Protein AF-A0A5N5SNL4-F1 (afdb_monomer_lite)

Radius of gyration: 26.04 Å; chains: 1; bounding box: 52×43×64 Å

Foldseek 3Di:
DDPVVVCVVVVNDDDPDDCPVVVVVVVVVVVVVVVLVVVLVCPCPPDPCVVQSVDLVHDSVSCVVVDPDDPPDDPPVVPD

Secondary structure (DSSP, 8-state):
--HHHHHHHTT-PPPPP--HHHHHHHHHHHHHHHHHHHHHHHHHHHSTTHHHHH-TTSS-TTGGGTS-PPP-PPPGGGG-

Structure (mmCIF, N/CA/C/O backbone):
data_AF-A0A5N5SNL4-F1
#
_entry.id   AF-A0A5N5SNL4-F1
#
loop_
_atom_site.group_PDB
_atom_site.id
_atom_site.type_symbol
_atom_site.label_atom_id
_atom_site.label_alt_id
_atom_site.label_comp_id
_atom_site.label_asym_id
_atom_site.label_entity_id
_atom_site.label_seq_id
_atom_site.pdbx_PDB_ins_code
_atom_site.Cartn_x
_atom_site.Cartn_y
_atom_site.Cartn_z
_atom_site.occupancy
_atom_site.B_iso_or_equiv
_atom_site.auth_seq_id
_atom_site.auth_comp_id
_atom_site.auth_asym_id
_atom_site.auth_atom_id
_atom_site.pdbx_PDB_model_num
ATOM 1 N N . MET A 1 1 ? -36.071 5.679 30.318 1.00 69.62 1 MET A N 1
ATOM 2 C CA . MET A 1 1 ? -34.692 5.326 30.698 1.00 69.62 1 MET A CA 1
ATOM 3 C C . MET A 1 1 ? -34.029 4.710 29.482 1.00 69.62 1 MET A C 1
ATOM 5 O O . MET A 1 1 ? -34.570 3.745 28.949 1.00 69.62 1 MET A O 1
ATOM 9 N N . ASN A 1 2 ? -32.966 5.330 28.972 1.00 85.69 2 ASN A N 1
ATOM 10 C CA . ASN A 1 2 ? -32.260 4.850 27.780 1.00 85.69 2 ASN A CA 1
ATOM 11 C C . ASN A 1 2 ? -31.406 3.619 28.139 1.00 85.69 2 ASN A C 1
ATOM 13 O O . ASN A 1 2 ? -30.968 3.482 29.281 1.00 85.69 2 ASN A O 1
ATOM 17 N N . ARG A 1 3 ? -31.149 2.720 27.182 1.00 81.38 3 ARG A N 1
ATOM 18 C CA . ARG A 1 3 ? -30.351 1.496 27.403 1.00 81.38 3 ARG A CA 1
ATOM 19 C C . ARG A 1 3 ? -28.969 1.820 27.987 1.00 81.38 3 ARG A C 1
ATOM 21 O O . ARG A 1 3 ? -28.465 1.089 28.833 1.00 81.38 3 ARG A O 1
ATOM 28 N N . GLU A 1 4 ? -28.393 2.942 27.571 1.00 83.94 4 GLU A N 1
ATOM 29 C CA . GLU A 1 4 ? -27.099 3.423 28.060 1.00 83.94 4 GLU A CA 1
ATOM 30 C C . GLU A 1 4 ? -27.128 3.783 29.551 1.00 83.94 4 GLU A C 1
ATOM 32 O O . GLU A 1 4 ? -26.207 3.428 30.279 1.00 83.94 4 GLU A O 1
ATOM 37 N N . GLU A 1 5 ? -28.212 4.396 30.035 1.00 85.94 5 GLU A N 1
ATOM 38 C CA . GLU A 1 5 ? -28.376 4.744 31.454 1.00 85.94 5 GLU A CA 1
ATOM 39 C C . GLU A 1 5 ? -28.509 3.495 32.335 1.00 85.94 5 GLU A C 1
ATOM 41 O O . GLU A 1 5 ? -27.980 3.451 33.444 1.00 85.94 5 GLU A O 1
ATOM 46 N N . ILE A 1 6 ? -29.179 2.458 31.820 1.00 87.38 6 ILE A N 1
ATOM 47 C CA . ILE A 1 6 ? -29.321 1.154 32.484 1.00 87.38 6 ILE A CA 1
ATOM 48 C C . ILE A 1 6 ? -27.950 0.484 32.607 1.00 87.38 6 ILE A C 1
ATOM 50 O O . ILE A 1 6 ? -27.560 0.055 33.690 1.00 87.38 6 ILE A O 1
ATOM 54 N N . ASN A 1 7 ? -27.183 0.441 31.518 1.00 84.81 7 ASN A N 1
ATOM 55 C CA . ASN A 1 7 ? -25.853 -0.167 31.519 1.00 84.81 7 ASN A CA 1
ATOM 56 C C . ASN A 1 7 ? -24.900 0.535 32.497 1.00 84.81 7 ASN A C 1
ATOM 58 O O . ASN A 1 7 ? -24.143 -0.131 33.201 1.00 84.81 7 ASN A O 1
ATOM 62 N N . LEU A 1 8 ? -24.985 1.865 32.596 1.00 86.19 8 LEU A N 1
ATOM 63 C CA . LEU A 1 8 ? -24.163 2.671 33.499 1.00 86.19 8 LEU A CA 1
ATOM 64 C C . LEU A 1 8 ? -24.528 2.433 34.976 1.00 86.19 8 LEU A C 1
ATOM 66 O O . LEU A 1 8 ? -23.634 2.287 35.806 1.00 86.19 8 LEU A O 1
ATOM 70 N N . GLN A 1 9 ? -25.823 2.300 35.288 1.00 88.19 9 GLN A N 1
ATOM 71 C CA . GLN A 1 9 ? -26.324 1.928 36.622 1.00 88.19 9 GLN A CA 1
ATOM 72 C C . GLN A 1 9 ? -25.845 0.542 37.079 1.00 88.19 9 GLN A C 1
ATOM 74 O O . GLN A 1 9 ? -25.487 0.364 38.240 1.00 88.19 9 GLN A O 1
ATOM 79 N N . PHE A 1 10 ? -25.794 -0.435 36.170 1.00 88.56 10 PHE A N 1
ATOM 80 C CA . PHE A 1 10 ? -25.371 -1.806 36.482 1.00 88.56 10 PHE A CA 1
ATOM 81 C C . PHE A 1 10 ? -23.871 -2.065 36.259 1.00 88.56 10 PHE A C 1
ATOM 83 O O . PHE A 1 10 ? -23.422 -3.205 36.362 1.00 88.56 10 PHE A O 1
ATOM 90 N N . GLY A 1 11 ? -23.079 -1.029 35.956 1.00 84.06 11 GLY A N 1
ATOM 91 C CA . GLY A 1 11 ? -21.636 -1.159 35.726 1.00 84.06 11 GLY A CA 1
ATOM 92 C C . GLY A 1 11 ? -21.264 -1.989 34.488 1.00 84.06 11 GLY A C 1
ATOM 93 O O . GLY A 1 11 ? -20.132 -2.465 34.382 1.00 84.06 11 GLY A O 1
ATOM 94 N N . ILE A 1 12 ? -22.199 -2.166 33.552 1.00 85.88 12 ILE A N 1
ATOM 95 C CA . ILE A 1 12 ? -21.996 -2.891 32.298 1.00 85.88 12 ILE A CA 1
ATOM 96 C C . ILE A 1 12 ? -21.189 -1.982 31.372 1.00 85.88 12 ILE A C 1
ATOM 98 O O . ILE A 1 12 ? -21.678 -0.968 30.873 1.00 85.88 12 ILE A O 1
ATOM 102 N N . LYS A 1 13 ? -19.918 -2.331 31.168 1.00 81.62 13 LYS A N 1
ATOM 103 C CA . LYS A 1 13 ? -19.042 -1.616 30.236 1.00 81.62 13 LYS A CA 1
ATOM 104 C C . LYS A 1 13 ? -19.492 -1.895 28.794 1.00 81.62 13 LYS A C 1
ATOM 106 O O . LYS A 1 13 ? -19.903 -3.023 28.516 1.00 81.62 13 LYS A O 1
ATOM 111 N N . PRO A 1 14 ? -19.407 -0.907 27.884 1.00 78.75 14 PRO A N 1
ATOM 112 C CA . PRO A 1 14 ? -19.658 -1.155 26.473 1.00 78.75 14 PRO A CA 1
ATOM 113 C C . PRO A 1 14 ? -18.677 -2.208 25.959 1.00 78.75 14 PRO A C 1
ATOM 115 O O . PRO A 1 14 ? -17.499 -2.212 26.333 1.00 78.75 14 PRO A O 1
ATOM 118 N N . GLU A 1 15 ? -19.178 -3.109 25.122 1.00 80.81 15 GLU A N 1
ATOM 119 C CA . GLU A 1 15 ? -18.331 -4.071 24.432 1.00 80.81 15 GLU A CA 1
ATOM 120 C C . GLU A 1 15 ? -17.332 -3.330 23.527 1.00 80.81 15 GLU A C 1
ATOM 122 O O . GLU A 1 15 ? -17.678 -2.300 22.936 1.00 80.81 15 GLU A O 1
ATOM 127 N N . PRO A 1 16 ? -16.071 -3.789 23.452 1.00 81.06 16 PRO A N 1
ATOM 128 C CA . PRO A 1 16 ? -15.106 -3.191 22.544 1.00 81.06 16 PRO A CA 1
ATOM 129 C C . PRO A 1 16 ? -15.621 -3.302 21.105 1.00 81.06 16 PRO A C 1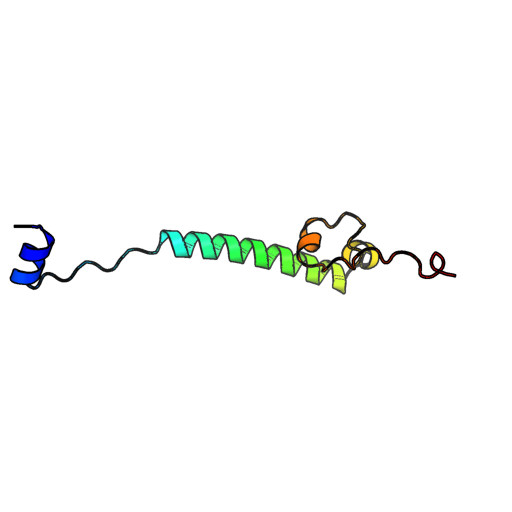
ATOM 131 O O . PRO A 1 16 ? -16.150 -4.336 20.702 1.00 81.06 16 PRO A O 1
ATOM 134 N N . SER A 1 17 ? -15.466 -2.226 20.332 1.00 84.00 17 SER A N 1
ATOM 135 C CA . SER A 1 17 ? -15.886 -2.205 18.931 1.00 84.00 17 SER A CA 1
ATOM 136 C C . SER A 1 17 ? -15.062 -3.206 18.118 1.00 84.00 17 SER A C 1
ATOM 138 O O . SER A 1 17 ? -13.836 -3.258 18.231 1.00 84.00 17 SER A O 1
ATOM 140 N N . ASP A 1 18 ? -15.749 -4.007 17.305 1.00 89.81 18 ASP A N 1
ATOM 141 C CA . ASP A 1 18 ? -15.110 -4.957 16.404 1.00 89.81 18 ASP A CA 1
ATOM 142 C C . ASP A 1 18 ? -14.597 -4.241 15.144 1.00 89.81 18 ASP A C 1
ATOM 144 O O . ASP A 1 18 ? -15.367 -3.733 14.326 1.00 89.81 18 ASP A O 1
ATOM 148 N N . TYR A 1 19 ? -13.273 -4.218 14.989 1.00 92.38 19 TYR A N 1
ATOM 149 C CA . TYR A 1 19 ? -12.577 -3.641 13.837 1.00 92.38 19 TYR A CA 1
ATOM 150 C C . TYR A 1 19 ? -12.026 -4.708 12.881 1.00 92.38 19 TYR A C 1
ATOM 152 O O . TYR A 1 19 ? -11.242 -4.389 11.986 1.00 92.38 19 TYR A O 1
ATOM 160 N N . THR A 1 20 ? -12.415 -5.975 13.033 1.00 94.25 20 THR A N 1
ATOM 161 C CA . THR A 1 20 ? -11.888 -7.097 12.239 1.00 94.25 20 THR A CA 1
ATOM 162 C C . THR A 1 20 ? -12.017 -6.834 10.738 1.00 94.25 20 THR A C 1
ATOM 164 O O . THR A 1 20 ? -11.042 -6.960 9.998 1.00 94.25 20 THR A O 1
ATOM 167 N N . THR A 1 21 ? -13.182 -6.363 10.284 1.00 94.38 21 THR A N 1
ATOM 168 C CA . THR A 1 21 ? -13.430 -6.021 8.873 1.00 94.38 21 THR A CA 1
ATOM 169 C C . THR A 1 21 ? -12.478 -4.943 8.353 1.00 94.38 21 THR A C 1
ATOM 171 O O . THR A 1 21 ? -11.981 -5.043 7.232 1.00 94.38 21 THR A O 1
ATOM 174 N N . PHE A 1 22 ? -12.174 -3.930 9.168 1.00 95.06 22 PHE A N 1
ATOM 175 C CA . PHE A 1 22 ? -11.240 -2.864 8.805 1.00 95.06 22 PHE A CA 1
ATOM 176 C C . PHE A 1 22 ? -9.820 -3.409 8.613 1.00 95.06 22 PHE A C 1
ATOM 178 O O . PHE A 1 22 ? -9.179 -3.126 7.599 1.00 95.06 22 PHE A O 1
ATOM 185 N N . TYR A 1 23 ? -9.353 -4.254 9.536 1.00 95.88 23 TYR A N 1
ATOM 186 C CA . TYR A 1 23 ? -8.030 -4.866 9.433 1.00 95.88 23 TYR A CA 1
ATOM 187 C C . TYR A 1 23 ? -7.912 -5.822 8.245 1.00 95.88 23 TYR A C 1
ATOM 189 O O . TYR A 1 23 ? -6.893 -5.799 7.557 1.00 95.88 23 TYR A O 1
ATOM 197 N N . ILE A 1 24 ? -8.956 -6.599 7.941 1.00 97.62 24 ILE A N 1
ATOM 198 C CA . ILE A 1 24 ? -8.979 -7.475 6.758 1.00 97.62 24 ILE A CA 1
ATOM 199 C C . ILE A 1 24 ? -8.787 -6.656 5.477 1.00 97.62 24 ILE A C 1
ATOM 201 O O . ILE A 1 24 ? -7.958 -7.008 4.638 1.00 97.62 24 ILE A O 1
ATOM 205 N N . ILE A 1 25 ? -9.508 -5.540 5.336 1.00 97.50 25 ILE A N 1
ATOM 206 C CA . ILE A 1 25 ? -9.401 -4.677 4.152 1.00 97.50 25 ILE A CA 1
ATOM 207 C C . ILE A 1 25 ? -7.987 -4.106 4.025 1.00 97.50 25 ILE A C 1
ATOM 209 O O . ILE A 1 25 ? -7.402 -4.149 2.943 1.00 97.50 25 ILE A O 1
ATOM 213 N N . ILE A 1 26 ? -7.408 -3.612 5.124 1.00 97.31 26 ILE A N 1
ATOM 214 C CA . ILE A 1 26 ? -6.038 -3.084 5.121 1.00 97.31 26 ILE A CA 1
ATOM 215 C C . ILE A 1 26 ? -5.037 -4.160 4.702 1.00 97.31 26 ILE A C 1
ATOM 217 O O . ILE A 1 26 ? -4.159 -3.888 3.883 1.00 97.31 26 ILE A O 1
ATOM 221 N N . ILE A 1 27 ? -5.168 -5.380 5.220 1.00 97.62 27 ILE A N 1
ATOM 222 C CA . ILE A 1 27 ? -4.284 -6.496 4.867 1.00 97.62 27 ILE A CA 1
ATOM 223 C C . ILE A 1 27 ? -4.368 -6.794 3.367 1.00 97.62 27 ILE A C 1
ATOM 225 O O . ILE A 1 27 ? -3.340 -6.903 2.705 1.00 97.62 27 ILE A O 1
ATOM 229 N N . ILE A 1 28 ? -5.572 -6.851 2.795 1.00 97.44 28 ILE A N 1
ATOM 230 C CA . ILE A 1 28 ? -5.741 -7.088 1.355 1.00 97.44 28 ILE A CA 1
ATOM 231 C C . ILE A 1 28 ? -5.095 -5.958 0.540 1.00 97.44 28 ILE A C 1
ATOM 233 O O . ILE A 1 28 ? -4.301 -6.226 -0.361 1.00 97.44 28 ILE A O 1
ATOM 237 N N . CYS A 1 29 ? -5.370 -4.695 0.877 1.00 95.44 29 CYS A N 1
ATOM 238 C CA . CYS A 1 29 ? -4.805 -3.543 0.171 1.00 95.44 29 CYS A CA 1
ATOM 239 C C . CYS A 1 29 ? -3.270 -3.501 0.252 1.00 95.44 29 CYS A C 1
ATOM 241 O O . CYS A 1 29 ? -2.603 -3.238 -0.748 1.00 95.44 29 CYS A O 1
ATOM 243 N N . THR A 1 30 ? -2.698 -3.786 1.423 1.00 95.38 30 THR A N 1
ATOM 244 C CA . THR A 1 30 ? -1.240 -3.791 1.640 1.00 95.38 30 THR A CA 1
ATOM 245 C C . THR A 1 30 ? -0.547 -4.957 0.942 1.00 95.38 30 THR A C 1
ATOM 247 O O . THR A 1 30 ? 0.532 -4.772 0.376 1.00 95.38 30 THR A O 1
ATOM 250 N N . LEU A 1 31 ? -1.170 -6.136 0.892 1.00 96.69 31 LEU A N 1
ATOM 251 C CA . LEU A 1 31 ? -0.655 -7.268 0.123 1.00 96.69 31 LEU A CA 1
ATOM 252 C C . LEU A 1 31 ? -0.645 -6.958 -1.375 1.00 96.69 31 LEU A C 1
ATOM 254 O O . LEU A 1 31 ? 0.380 -7.133 -2.027 1.00 96.69 31 LEU A O 1
ATOM 258 N N . VAL A 1 32 ? -1.739 -6.417 -1.914 1.00 93.94 32 VAL A N 1
ATOM 259 C CA . VAL A 1 32 ? -1.799 -6.031 -3.333 1.00 93.94 32 VAL A CA 1
ATOM 260 C C . VAL A 1 32 ? -0.754 -4.957 -3.652 1.00 93.94 32 VAL A C 1
ATOM 262 O O . VAL A 1 32 ? -0.012 -5.091 -4.624 1.00 93.94 32 VAL A O 1
ATOM 265 N N . ALA A 1 33 ? -0.638 -3.923 -2.814 1.00 89.12 33 ALA A N 1
ATOM 266 C CA . ALA A 1 33 ? 0.354 -2.866 -2.998 1.00 89.12 33 ALA A CA 1
ATOM 267 C C . ALA A 1 33 ? 1.795 -3.398 -2.932 1.00 89.12 33 ALA A C 1
ATOM 269 O O . ALA A 1 33 ? 2.620 -3.038 -3.771 1.00 89.12 33 ALA A O 1
ATOM 270 N N . SER A 1 34 ? 2.103 -4.277 -1.975 1.00 92.62 34 SER A N 1
ATOM 271 C CA . SER A 1 34 ? 3.450 -4.838 -1.831 1.00 92.62 34 SER A CA 1
ATOM 272 C C . SER A 1 34 ? 3.839 -5.721 -3.017 1.00 92.62 34 SER A C 1
ATOM 274 O O . SER A 1 34 ? 4.950 -5.583 -3.522 1.00 92.62 34 SER A O 1
ATOM 276 N N . VAL A 1 35 ? 2.923 -6.546 -3.537 1.00 91.69 35 VAL A N 1
ATOM 277 C CA . VAL A 1 35 ? 3.162 -7.340 -4.754 1.00 91.69 35 VAL A CA 1
ATOM 278 C C . VAL A 1 35 ? 3.455 -6.432 -5.948 1.00 91.69 35 VAL A C 1
ATOM 280 O O . VAL A 1 35 ? 4.436 -6.651 -6.657 1.00 91.69 35 VAL A O 1
ATOM 283 N N . LEU A 1 36 ? 2.659 -5.378 -6.151 1.00 86.12 36 LEU A N 1
ATOM 284 C CA . LEU A 1 36 ? 2.871 -4.433 -7.252 1.00 86.12 36 LEU A CA 1
ATOM 285 C C . LEU A 1 36 ? 4.216 -3.698 -7.142 1.00 86.12 36 LEU A C 1
ATOM 287 O O . LEU A 1 36 ? 4.890 -3.505 -8.157 1.00 86.12 36 LEU A O 1
ATOM 291 N N . LEU A 1 37 ? 4.623 -3.315 -5.929 1.00 84.88 37 LEU A N 1
ATOM 292 C CA . LEU A 1 37 ? 5.916 -2.674 -5.679 1.00 84.88 37 LEU A CA 1
ATOM 293 C C . LEU A 1 37 ? 7.086 -3.630 -5.919 1.00 84.88 37 LEU A C 1
ATOM 295 O O . LEU A 1 37 ? 8.052 -3.247 -6.573 1.00 84.88 37 LEU A O 1
ATOM 299 N N . LEU A 1 38 ? 6.995 -4.873 -5.440 1.00 87.12 38 LEU A N 1
ATOM 300 C CA . LEU A 1 38 ? 8.042 -5.879 -5.620 1.00 87.12 38 LEU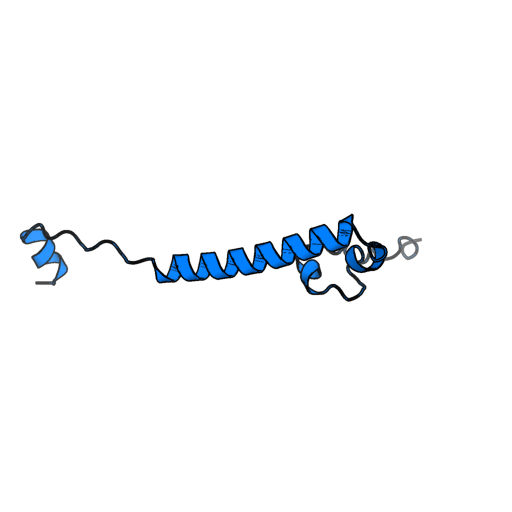 A CA 1
ATOM 301 C C . LEU A 1 38 ? 8.236 -6.241 -7.093 1.00 87.12 38 LEU A C 1
ATOM 303 O O . LEU A 1 38 ? 9.371 -6.300 -7.557 1.00 87.12 38 LEU A O 1
ATOM 307 N N . VAL A 1 39 ? 7.145 -6.428 -7.841 1.00 84.31 39 VAL A N 1
ATOM 308 C CA . VAL A 1 39 ? 7.214 -6.688 -9.286 1.00 84.31 39 VAL A CA 1
ATOM 309 C C . VAL A 1 39 ? 7.886 -5.520 -10.007 1.00 84.31 39 VAL A C 1
ATOM 311 O O . VAL A 1 39 ? 8.805 -5.741 -10.791 1.00 84.31 39 VAL A O 1
ATOM 314 N N . ASN A 1 40 ? 7.505 -4.276 -9.695 1.00 78.19 40 ASN A N 1
ATOM 315 C CA . ASN A 1 40 ? 8.152 -3.100 -10.281 1.00 78.19 40 ASN A CA 1
ATOM 316 C C . ASN A 1 40 ? 9.639 -3.011 -9.922 1.00 78.19 40 ASN A C 1
ATOM 318 O O . ASN A 1 40 ? 10.458 -2.737 -10.794 1.00 78.19 40 ASN A O 1
ATOM 322 N N . TRP A 1 41 ? 9.997 -3.269 -8.664 1.00 79.31 41 TRP A N 1
ATOM 323 C CA . TRP A 1 41 ? 11.384 -3.232 -8.205 1.00 79.31 41 TRP A CA 1
ATOM 324 C C . TRP A 1 41 ? 12.253 -4.263 -8.933 1.00 79.31 41 TRP A C 1
ATOM 326 O O . TRP A 1 41 ? 13.292 -3.920 -9.495 1.00 79.31 41 TRP A O 1
ATOM 336 N N . ILE A 1 42 ? 11.806 -5.520 -8.977 1.00 81.69 42 ILE A N 1
ATOM 337 C CA . ILE A 1 42 ? 12.546 -6.617 -9.613 1.00 81.69 42 ILE A CA 1
ATOM 338 C C . ILE A 1 42 ? 12.687 -6.371 -11.120 1.00 81.69 42 ILE A C 1
ATOM 340 O O . ILE A 1 42 ? 13.782 -6.499 -11.668 1.00 81.69 42 ILE A O 1
ATOM 344 N N . CYS A 1 43 ? 11.606 -5.980 -11.798 1.00 72.81 43 CYS A N 1
ATOM 345 C CA . CYS A 1 43 ? 11.639 -5.741 -13.239 1.00 72.81 43 CYS A CA 1
ATOM 346 C C . CYS A 1 43 ? 12.456 -4.500 -13.631 1.00 72.81 43 CYS A C 1
ATOM 348 O O . CYS A 1 43 ? 13.041 -4.486 -14.713 1.00 72.81 43 CYS A O 1
ATOM 350 N N . CYS A 1 44 ? 12.545 -3.489 -12.761 1.00 67.69 44 CYS A N 1
ATOM 351 C CA . CYS A 1 44 ? 13.381 -2.311 -12.991 1.00 67.69 44 CYS A CA 1
ATOM 352 C C . CYS A 1 44 ? 14.879 -2.626 -12.804 1.00 67.69 44 CYS A C 1
ATOM 354 O O . CYS A 1 44 ? 15.704 -2.199 -13.612 1.00 67.69 44 CYS A O 1
ATOM 356 N N . CYS A 1 45 ? 15.238 -3.416 -11.784 1.00 67.31 45 CYS A N 1
ATOM 357 C CA . CYS A 1 45 ? 16.637 -3.683 -11.433 1.00 67.31 45 CYS A CA 1
ATOM 358 C C . CYS A 1 45 ? 17.297 -4.851 -12.184 1.00 67.31 45 CYS A C 1
ATOM 360 O O . CYS A 1 45 ? 18.523 -4.875 -12.270 1.00 67.31 45 CYS A O 1
ATOM 362 N N . CYS A 1 46 ? 16.538 -5.834 -12.684 1.00 64.75 46 CYS A N 1
ATOM 363 C CA . CYS A 1 46 ? 17.118 -7.119 -13.107 1.00 64.75 46 CYS A CA 1
ATOM 364 C C . CYS A 1 46 ? 16.913 -7.498 -14.582 1.00 64.75 46 CYS A C 1
ATOM 366 O O . CYS A 1 46 ? 17.372 -8.569 -14.971 1.00 64.75 46 CYS A O 1
ATOM 368 N N . HIS A 1 47 ? 16.246 -6.686 -15.410 1.00 58.47 47 HIS A N 1
ATOM 369 C CA . HIS A 1 47 ? 15.883 -7.103 -16.770 1.00 58.47 47 HIS A CA 1
ATOM 370 C C . H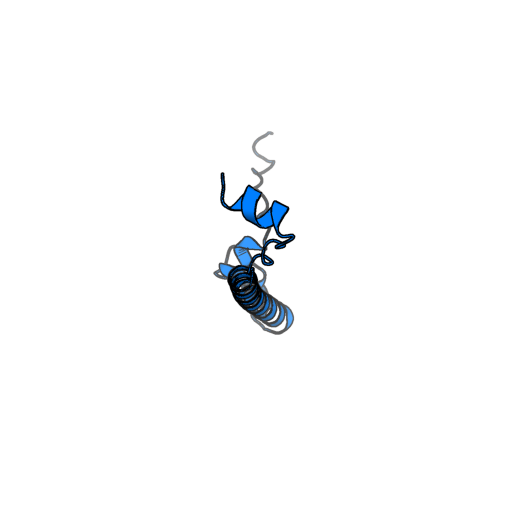IS A 1 47 ? 16.365 -6.149 -17.865 1.00 58.47 47 HIS A C 1
ATOM 372 O O . HIS A 1 47 ? 16.322 -4.940 -17.705 1.00 58.47 47 HIS A O 1
ATOM 378 N N . GLU A 1 48 ? 16.673 -6.696 -19.044 1.00 66.44 48 GLU A N 1
ATOM 379 C CA . GLU A 1 48 ? 16.950 -5.988 -20.313 1.00 66.44 48 GLU A CA 1
ATOM 380 C C . GLU A 1 48 ? 15.845 -4.981 -20.735 1.00 66.44 48 GLU A C 1
ATOM 382 O O . GLU A 1 48 ? 16.034 -4.158 -21.627 1.00 66.44 48 GLU A O 1
ATOM 387 N N . TYR A 1 49 ? 14.693 -5.005 -20.050 1.00 65.06 49 TYR A N 1
ATOM 388 C CA . TYR A 1 49 ? 13.557 -4.098 -20.224 1.00 65.06 49 TYR A CA 1
ATOM 389 C C . TYR A 1 49 ? 13.557 -2.905 -19.250 1.00 65.06 49 TYR A C 1
ATOM 391 O O . TYR A 1 49 ? 12.548 -2.207 -19.170 1.00 65.06 49 TYR A O 1
ATOM 399 N N . THR A 1 50 ? 14.641 -2.633 -18.511 1.00 66.31 50 THR A N 1
ATOM 400 C CA . THR A 1 50 ? 14.783 -1.428 -17.666 1.00 66.31 50 THR A CA 1
ATOM 401 C C . THR A 1 50 ? 14.264 -0.139 -18.324 1.00 66.31 50 THR A C 1
ATOM 403 O O . THR A 1 50 ? 13.522 0.582 -17.656 1.00 66.31 50 THR A O 1
ATOM 406 N N . PRO A 1 51 ? 14.552 0.169 -19.610 1.00 68.50 51 PRO A N 1
ATOM 407 C CA . PRO A 1 51 ? 13.997 1.366 -20.246 1.00 68.50 51 PRO A CA 1
ATOM 408 C C . PRO A 1 51 ? 12.462 1.363 -20.355 1.00 68.50 51 PRO A C 1
ATOM 410 O O . PRO A 1 51 ? 11.868 2.423 -20.221 1.00 68.50 51 PRO A O 1
ATOM 413 N N . TYR A 1 52 ? 11.811 0.205 -20.513 1.00 70.19 52 TYR A N 1
ATOM 414 C CA . TYR A 1 52 ? 10.343 0.086 -20.508 1.00 70.19 52 TYR A CA 1
ATOM 415 C C . TYR A 1 52 ? 9.743 0.253 -19.102 1.00 70.19 52 TYR A C 1
ATOM 417 O O . TYR A 1 52 ? 8.677 0.834 -18.942 1.00 70.19 52 TYR A O 1
ATOM 425 N N . TRP A 1 53 ? 10.414 -0.252 -18.062 1.00 70.25 53 TRP A N 1
ATOM 426 C CA . TRP A 1 53 ? 9.912 -0.161 -16.681 1.00 70.25 53 TRP A CA 1
ATOM 427 C C . TRP A 1 53 ? 10.192 1.193 -16.014 1.00 70.25 53 TRP A C 1
ATOM 429 O O . TRP A 1 53 ? 9.489 1.558 -15.070 1.00 70.25 53 TRP A O 1
ATOM 439 N N . SER A 1 54 ? 11.198 1.922 -16.502 1.00 67.19 54 SER A N 1
ATOM 440 C CA . SER A 1 54 ? 11.628 3.234 -15.999 1.00 67.19 54 SER A CA 1
ATOM 441 C C . SER A 1 54 ? 10.905 4.410 -16.667 1.00 67.19 54 SER A C 1
ATOM 443 O O . SER A 1 54 ? 10.842 5.501 -16.100 1.00 67.19 54 SER A O 1
ATOM 445 N N . ASP A 1 55 ? 10.345 4.212 -17.861 1.00 67.06 55 ASP A N 1
ATOM 446 C CA . ASP A 1 55 ? 9.688 5.278 -18.608 1.00 67.06 55 ASP A CA 1
ATOM 447 C C . ASP A 1 55 ? 8.177 5.364 -18.275 1.00 67.06 55 ASP A C 1
ATOM 449 O O . ASP A 1 55 ? 7.412 4.429 -18.520 1.00 67.06 55 ASP A O 1
ATOM 453 N N . PRO A 1 56 ? 7.706 6.493 -17.707 1.00 63.69 56 PRO A N 1
ATOM 454 C CA . PRO A 1 56 ? 6.303 6.684 -17.346 1.00 63.69 56 PRO A CA 1
ATOM 455 C C . PRO A 1 56 ? 5.365 6.855 -18.554 1.00 63.69 56 PRO A C 1
ATOM 457 O O . PRO A 1 56 ? 4.141 6.842 -18.365 1.00 63.69 56 PRO A O 1
ATOM 460 N N . GLU A 1 57 ? 5.897 7.058 -19.765 1.00 65.75 57 GLU A N 1
ATOM 461 C CA 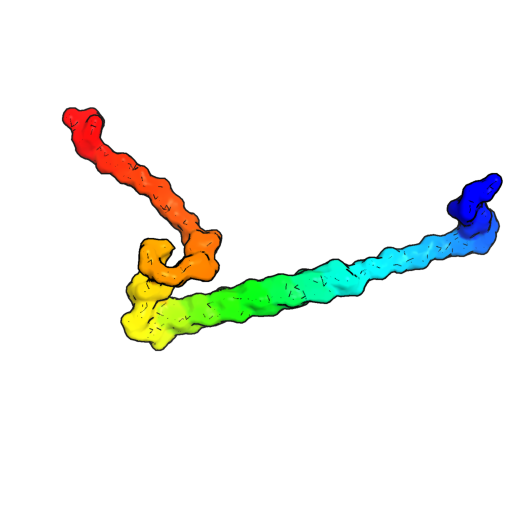. GLU A 1 57 ? 5.107 7.198 -20.996 1.00 65.75 57 GLU A CA 1
ATOM 462 C C . GLU A 1 57 ? 4.911 5.866 -21.740 1.00 65.75 57 GLU A C 1
ATOM 464 O O . GLU A 1 57 ? 3.960 5.728 -22.517 1.00 65.75 57 GLU A O 1
ATOM 469 N N . THR A 1 58 ? 5.716 4.840 -21.449 1.00 56.88 58 THR A N 1
ATOM 470 C CA . THR A 1 58 ? 5.593 3.505 -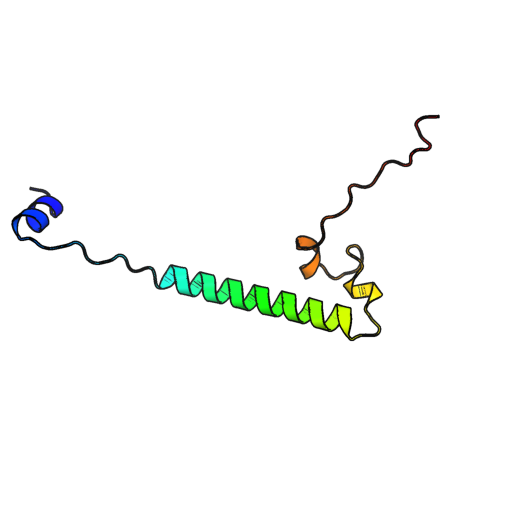22.048 1.00 56.88 58 THR A CA 1
ATOM 471 C C . THR A 1 58 ? 4.903 2.519 -21.107 1.00 56.88 58 THR A C 1
ATOM 473 O O . THR A 1 58 ? 5.515 1.918 -20.243 1.00 56.88 58 THR A O 1
ATOM 476 N N . GLY A 1 59 ? 3.600 2.293 -21.309 1.00 55.88 59 GLY A N 1
ATOM 477 C CA . GLY A 1 59 ? 2.894 1.036 -20.981 1.00 55.88 59 GLY A CA 1
ATOM 478 C C . GLY A 1 59 ? 2.752 0.578 -19.514 1.00 55.88 59 GLY A C 1
ATOM 479 O O . GLY A 1 59 ? 1.725 -0.021 -19.185 1.00 55.88 59 GLY A O 1
ATOM 480 N N . ASN A 1 60 ? 3.687 0.866 -18.607 1.00 66.12 60 ASN A N 1
ATOM 481 C CA . ASN A 1 60 ? 3.669 0.470 -17.200 1.00 66.12 60 ASN A CA 1
ATOM 482 C C . ASN A 1 60 ? 2.728 1.376 -16.379 1.00 66.12 60 ASN A C 1
ATOM 484 O O . ASN A 1 60 ? 3.125 2.201 -15.554 1.00 66.12 60 ASN A O 1
ATOM 488 N N . ARG A 1 61 ? 1.422 1.236 -16.632 1.00 59.88 61 ARG A N 1
ATOM 489 C CA . ARG A 1 61 ? 0.366 2.065 -16.026 1.00 59.88 61 ARG A CA 1
ATOM 490 C C . ARG A 1 61 ? 0.226 1.860 -14.517 1.00 59.88 61 ARG A C 1
ATOM 492 O O . ARG A 1 61 ? -0.245 2.770 -13.842 1.00 59.88 61 ARG A O 1
ATOM 499 N N . PHE A 1 62 ? 0.663 0.722 -13.978 1.00 63.84 62 PHE A N 1
ATOM 500 C CA . PHE A 1 62 ? 0.592 0.441 -12.540 1.00 63.84 62 PHE A CA 1
ATOM 501 C C . PHE A 1 62 ? 1.566 1.303 -11.726 1.00 63.84 62 PHE A C 1
ATOM 503 O O . PHE A 1 62 ? 1.207 1.769 -10.649 1.00 63.84 62 PHE A O 1
ATOM 510 N N . ALA A 1 63 ? 2.754 1.596 -12.261 1.00 61.34 63 ALA A N 1
ATOM 511 C CA . ALA A 1 63 ? 3.704 2.507 -11.625 1.00 61.34 63 ALA A CA 1
ATOM 512 C C . ALA A 1 63 ? 3.438 3.988 -11.933 1.00 61.34 63 ALA A C 1
ATOM 514 O O . ALA A 1 63 ? 4.025 4.854 -11.296 1.00 61.34 63 ALA A O 1
ATOM 515 N N . SER A 1 64 ? 2.524 4.315 -12.854 1.00 63.72 64 SER A N 1
ATOM 516 C CA . SER A 1 64 ? 2.217 5.714 -13.202 1.00 63.72 64 SER A CA 1
ATOM 517 C C . SER A 1 64 ? 1.750 6.565 -12.011 1.00 63.72 64 SER A C 1
ATOM 519 O O . SER A 1 64 ? 1.966 7.771 -12.015 1.00 63.72 64 SER A O 1
ATOM 521 N N . ILE A 1 65 ? 1.169 5.936 -10.982 1.00 64.25 65 ILE A N 1
ATOM 522 C CA . ILE A 1 65 ? 0.772 6.581 -9.719 1.00 64.25 65 ILE A CA 1
ATOM 523 C C . ILE A 1 65 ? 2.001 6.903 -8.845 1.00 64.25 65 ILE A C 1
ATOM 525 O O . ILE A 1 65 ? 1.982 7.863 -8.082 1.00 64.25 65 ILE A O 1
ATOM 529 N N . LEU A 1 66 ? 3.077 6.118 -8.963 1.00 64.50 66 LEU A N 1
ATOM 530 C CA . LEU A 1 66 ? 4.340 6.319 -8.244 1.00 64.50 66 LEU A CA 1
ATOM 531 C C . LEU A 1 66 ? 5.209 7.400 -8.903 1.00 64.50 66 LEU A C 1
ATOM 533 O O . LEU A 1 66 ? 6.018 8.039 -8.231 1.00 64.50 66 LEU A O 1
ATOM 537 N N . PHE A 1 67 ? 5.049 7.622 -10.209 1.00 64.31 67 PHE A N 1
ATOM 538 C CA . PHE A 1 67 ? 5.812 8.628 -10.936 1.00 64.31 67 PHE A CA 1
ATOM 539 C C . PHE A 1 67 ? 5.183 10.015 -10.801 1.00 64.31 67 PHE A C 1
ATOM 541 O O . PHE A 1 67 ? 4.111 10.303 -11.335 1.00 64.31 67 PHE A O 1
ATOM 548 N N . ILE A 1 68 ? 5.912 10.930 -10.164 1.00 62.06 68 ILE A N 1
ATOM 549 C CA . ILE A 1 68 ? 5.623 12.360 -10.254 1.00 62.06 68 ILE A CA 1
ATOM 550 C C . ILE A 1 68 ? 5.944 12.791 -11.687 1.00 62.06 68 ILE A C 1
ATOM 552 O O . ILE A 1 68 ? 7.107 12.986 -12.051 1.00 62.06 68 ILE A O 1
ATOM 556 N N . ARG A 1 69 ? 4.911 12.912 -12.527 1.00 64.62 69 ARG A N 1
ATOM 557 C CA . ARG A 1 69 ? 5.074 13.435 -13.885 1.00 64.62 69 ARG A CA 1
ATOM 558 C C . ARG A 1 69 ? 5.589 14.862 -13.794 1.00 64.62 69 ARG A C 1
ATOM 560 O O . ARG A 1 69 ? 4.948 15.721 -13.187 1.00 64.62 69 ARG A O 1
ATOM 567 N N . LYS A 1 70 ? 6.737 15.129 -14.419 1.00 62.47 70 LYS A N 1
ATOM 568 C CA . LYS A 1 70 ? 7.178 16.510 -14.598 1.00 62.47 70 LYS A CA 1
ATOM 569 C C . LYS A 1 70 ? 6.114 17.228 -15.437 1.00 62.47 70 LYS A C 1
ATOM 571 O O . LYS A 1 70 ? 5.711 16.684 -16.469 1.00 62.47 70 LYS A O 1
ATOM 576 N N . PRO A 1 71 ? 5.627 18.410 -15.021 1.00 61.91 71 PRO A N 1
ATOM 577 C CA . PRO A 1 71 ? 4.741 19.187 -15.871 1.00 61.91 71 PRO A CA 1
ATOM 578 C C . PRO A 1 71 ? 5.480 19.464 -17.179 1.00 61.91 71 PRO A C 1
ATOM 580 O O . PRO A 1 71 ? 6.663 19.810 -17.153 1.00 61.91 71 PRO A O 1
ATOM 583 N N . LYS A 1 72 ? 4.801 19.275 -18.315 1.00 64.88 72 LYS A N 1
ATOM 584 C CA . LYS A 1 72 ? 5.358 19.547 -19.643 1.00 64.88 72 LYS A CA 1
ATOM 585 C C . LYS A 1 72 ? 5.840 20.997 -19.662 1.00 64.88 72 LYS A C 1
ATOM 587 O O . LYS A 1 72 ? 5.026 21.919 -19.704 1.00 64.88 72 LYS A O 1
ATOM 592 N N . GLN A 1 73 ? 7.151 21.199 -19.540 1.00 62.38 73 GLN A N 1
ATOM 593 C CA . GLN A 1 73 ? 7.734 22.532 -19.572 1.00 62.38 73 GLN A CA 1
ATOM 594 C C . GLN A 1 73 ? 7.486 23.087 -20.973 1.00 62.38 73 GLN A C 1
ATOM 596 O O . GLN A 1 73 ? 7.840 22.457 -21.971 1.00 62.38 73 GLN A O 1
ATOM 601 N N . ARG A 1 74 ? 6.808 24.238 -21.049 1.00 57.78 74 ARG A N 1
ATOM 602 C CA . ARG A 1 74 ? 6.712 25.000 -22.296 1.00 57.78 74 ARG A CA 1
ATOM 603 C C . ARG A 1 74 ? 8.153 25.329 -22.709 1.00 57.78 74 ARG A C 1
ATOM 605 O O . ARG A 1 74 ? 8.922 25.716 -21.825 1.00 57.78 74 ARG A O 1
ATOM 612 N N . PRO A 1 75 ? 8.544 25.117 -23.974 1.00 65.69 75 PRO A N 1
ATOM 613 C CA . PRO A 1 75 ? 9.920 25.357 -24.369 1.00 65.69 75 PRO A CA 1
ATOM 614 C C . PRO A 1 75 ? 10.266 26.835 -24.110 1.00 65.69 75 PRO A C 1
ATOM 616 O O . PRO A 1 75 ? 9.412 27.721 -24.189 1.00 65.69 75 PRO A O 1
ATOM 619 N N . LEU A 1 76 ? 11.491 27.074 -23.637 1.00 61.59 76 LEU A N 1
ATOM 620 C CA . LEU A 1 76 ? 11.946 28.389 -23.160 1.00 61.59 76 LEU A CA 1
ATOM 621 C C . LEU A 1 76 ? 12.126 29.399 -24.313 1.00 61.59 76 LEU A C 1
ATOM 623 O O . LEU A 1 76 ? 12.353 30.579 -24.081 1.00 61.59 76 LEU A O 1
ATOM 627 N N . ASP A 1 77 ? 12.005 28.927 -25.550 1.00 64.50 77 ASP A N 1
ATOM 628 C CA . ASP A 1 77 ? 12.196 29.646 -26.807 1.00 64.50 77 ASP A CA 1
ATOM 629 C C . ASP A 1 77 ? 10.998 30.511 -27.230 1.00 64.50 77 ASP A C 1
ATOM 631 O O . ASP A 1 77 ? 11.151 31.357 -28.100 1.00 64.50 77 ASP A O 1
ATOM 635 N N . VAL A 1 78 ? 9.821 30.364 -26.611 1.00 59.34 78 VAL A N 1
ATOM 636 C CA . VAL A 1 78 ? 8.619 31.146 -26.983 1.00 59.34 78 VAL A CA 1
ATOM 637 C C . VAL A 1 78 ? 8.531 32.514 -26.280 1.00 59.34 78 VAL A C 1
ATOM 639 O O . V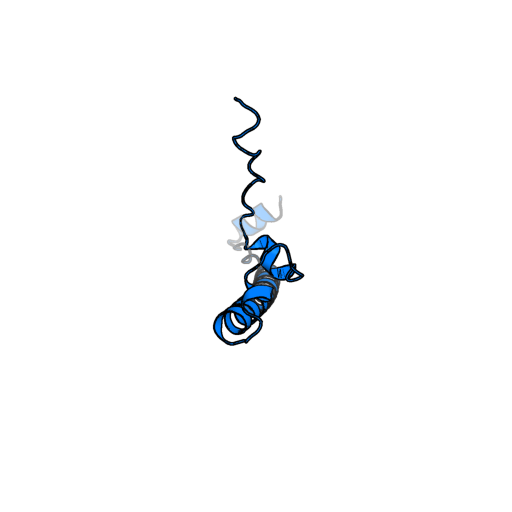AL A 1 78 ? 7.492 33.170 -26.328 1.00 59.34 78 VAL A O 1
ATOM 642 N N . LEU A 1 79 ? 9.584 32.929 -25.573 1.00 57.16 79 LEU A N 1
ATOM 643 C CA . LEU A 1 79 ? 9.647 34.177 -24.796 1.00 57.16 79 LEU A CA 1
ATOM 644 C C . LEU A 1 79 ? 10.751 35.140 -25.267 1.00 57.16 79 LEU A C 1
ATOM 646 O O . LEU A 1 79 ? 10.985 36.141 -24.589 1.00 57.16 79 LEU A O 1
ATOM 650 N N . LEU A 1 80 ? 11.406 34.850 -26.399 1.00 50.38 80 LEU A N 1
ATOM 651 C CA . LEU A 1 80 ? 12.420 35.713 -27.009 1.00 50.38 80 LEU A CA 1
ATOM 652 C C . LEU A 1 80 ? 11.970 36.235 -28.377 1.00 50.38 80 LEU A C 1
ATOM 654 O O . LEU A 1 80 ? 11.455 35.419 -29.173 1.00 50.38 80 LEU A O 1
#

Sequence (80 aa):
MNREEINLQFGIKPEPSDYTTFYIIIIICTLVASVLLLVNWICCCCHEYTPYWSDPETGNRFASILFIRKPKQRPLDVLL

Organism: NCBI:txid96803

pLDDT: mean 76.51, std 13.52, range [50.38, 97.62]

=== Feature glossary ===
Legend for the data blocks above and below:

— What the protein is —

Sequence gives the chain of amino acids in standard one-letter code (A=alanine, C=cysteine, …, Y=tyrosine), read N→C. It is the only feature that is directly encoded by the gene; all structural features are derived from the folded form of this sequence.

The annotation block draws on four external resources. InterPro: which protein families and domains the sequence belongs to. GO: standardized terms for what the protein does, what process it participates in, and where in the cell it acts. CATH: which structural fold it has in the CATH hierarchy. Organism: the species of origin.

— Where its atoms are —

Atomic coordinates in PDBx/mmCIF format — the same representation the Protein Data Bank distributes. Each line of the _atom_site loop places one backbone atom in Cartesian space (units: ångströms, origin: arbitrary).

Six rendered views show the 3D structure from the faces of a cube — i.e. along ±x, ±y, ±z. Rendering representation is drawn randomly per protein from cartoon (secondary-structure ribbons), sticks (backbone bonds), or molecular surface; coloring is either N→C rainbow (blue at the N-terminus through red at the C-terminus) or one color per chain.

— Local backbone conformation —

DSSP 8-state secondary structure assigns each residue one of H (α-helix), G (3₁₀-helix), I (π-helix), E (extended β-strand), B (isolated β-bridge), T (hydrogen-bonded turn), S (bend), or '-' (coil). The assignment is computed from backbone hydrogen-bond geometry via the Kabsch–Sander algorithm.

P-SEA three-state annotation labels each residue as helix, strand, or coil based purely on the geometry of the Cα trace. It serves as a fallback when the full backbone (and thus DSSP) is unavailable.

φ (phi) and ψ (psi) are the two rotatable backbone dihedrals per residue: φ is the C(i-1)–N–Cα–C torsion, ψ is the N–Cα–C–N(i+1) torsion, both in degrees on (−180°, 180°]. α-helical residues cluster near (−60°, −45°); β-strand residues near (−120°, +130°). A Ramachandran plot is simply a scatter of (φ, ψ) for every residue.

— Global shape and packing —

Radius of gyration (Rg) is the root-mean-square distance of Cα atoms from their centroid — a single number for overall size and compactness. A globular domain of N residues has Rg ≈ 2.2·N^0.38 Å; an extended or disordered chain has a much larger Rg. The Cα contact count is the number of residue pairs whose Cα atoms are within 8 Å and are more than four positions apart in sequence — a standard proxy for tertiary packing density. The bounding box is the smallest axis-aligned box enclosing all Cα atoms.

Accessible surface area quantifies burial. A residue with SASA near zero is packed into the hydrophobic core; one with SASA >100 Å² sits on the surface. Computed here via the Shrake–Rupley numerical algorithm with a 1.4 Å probe.

The contact map is a binary N×N matrix image: pixel (i, j) is dark where Cα_i and Cα_j are within 8 Å and |i−j|>4. Because the |i−j|>4 filter removes local helical contacts, off-diagonal stripes parallel to the main diagonal indicate parallel β-sheets; stripes perpendicular to it indicate antiparallel β-sheets. The Ramachandran plot scatters every residue's (φ, ψ) pair against the sterically allowed regions. The PAE heatmap renders the predicted-aligned-error matrix.

— Structural neighborhood —

A 3Di character summarizes, for each residue, the relative orientation of the Cα frame of its nearest spatial neighbor. Because it encodes fold topology rather than chemistry, 3Di alignments detect remote structural similarity that sequence alignment misses.

Structural nearest neighbors (via Foldseek easy-search vs the PDB). Reported per hit: target PDB id, E-value, and alignment TM-score. A TM-score above ~0.5 is the conventional threshold for 'same fold'.

— Confidence and disorder —

For AlphaFold models, the B-factor field carries pLDDT — the model's own estimate of local accuracy on a 0–100 scale. Regions with pLDDT<50 should be treated as essentially unmodeled; they often correspond to intrinsically disordered segments.

B-factor (Debye–Waller factor) reflects atomic displacement in the crystal lattice. It is an experimental observable (units Å²), not a prediction; low values mean the atom is pinned down, high values mean it moves or is heterogeneous across the crystal.

Predicted Aligned Error (PAE) is an AlphaFold confidence matrix: entry (i, j) is the expected error in the position of residue j, in ångströms, when the prediction is superimposed on the true structure at residue i. Low PAE within a block of residues means that block is internally rigid and well-predicted; high PAE between two blocks means their relative placement is uncertain even if each block individually is confident.